Protein AF-N8QRV6-F1 (afdb_monomer_lite)

Structure (mmCIF, N/CA/C/O backbone):
data_AF-N8QRV6-F1
#
_entry.id   AF-N8QRV6-F1
#
loop_
_atom_site.group_PDB
_atom_site.id
_atom_site.type_symbol
_atom_site.label_atom_id
_atom_site.label_alt_id
_atom_site.label_comp_id
_atom_site.label_asym_id
_atom_site.label_entity_id
_atom_site.label_seq_id
_atom_site.pdbx_PDB_ins_code
_atom_site.Cartn_x
_atom_site.Cartn_y
_atom_site.Cartn_z
_atom_site.occupancy
_atom_site.B_iso_or_equiv
_atom_site.auth_seq_id
_atom_site.auth_comp_id
_atom_site.auth_asym_id
_atom_site.auth_atom_id
_atom_site.pdbx_PDB_model_num
ATOM 1 N N . MET A 1 1 ? -9.532 31.636 -32.537 1.00 43.94 1 MET A N 1
ATOM 2 C CA . MET A 1 1 ? -10.041 30.396 -31.912 1.00 43.94 1 MET A CA 1
ATOM 3 C C . MET A 1 1 ? -8.859 29.698 -31.273 1.00 43.94 1 MET A C 1
ATOM 5 O O . MET A 1 1 ? -7.969 29.270 -31.992 1.00 43.94 1 MET A O 1
ATOM 9 N N . VAL A 1 2 ? -8.786 29.692 -29.944 1.00 42.06 2 VAL A N 1
ATOM 10 C CA . VAL A 1 2 ? -7.707 29.018 -29.210 1.00 42.06 2 VAL A CA 1
ATOM 11 C C . VAL A 1 2 ? -8.149 27.568 -28.993 1.00 42.06 2 VAL A C 1
ATOM 13 O O . VAL A 1 2 ? -9.273 27.372 -28.525 1.00 42.06 2 VAL A O 1
ATOM 16 N N . PRO A 1 3 ? -7.350 26.549 -29.347 1.00 48.19 3 PRO A N 1
ATOM 17 C CA . PRO A 1 3 ? -7.704 25.178 -29.026 1.00 48.19 3 PRO A CA 1
ATOM 18 C C . PRO A 1 3 ? -7.657 25.000 -27.506 1.00 48.19 3 PRO A C 1
ATOM 20 O O . PRO A 1 3 ? -6.650 25.284 -26.858 1.00 48.19 3 PRO A O 1
ATOM 23 N N . VAL A 1 4 ? -8.784 24.557 -26.946 1.00 49.62 4 VAL A N 1
ATOM 24 C CA . VAL A 1 4 ? -8.925 24.149 -25.547 1.00 49.62 4 VAL A CA 1
ATOM 25 C C . VAL A 1 4 ? -7.908 23.045 -25.289 1.00 49.62 4 VAL A C 1
ATOM 27 O O . VAL A 1 4 ? -8.036 21.931 -25.801 1.00 49.62 4 VAL A O 1
ATOM 30 N N . GLN A 1 5 ? -6.876 23.385 -24.521 1.00 48.97 5 GLN A N 1
ATOM 31 C CA . GLN A 1 5 ? -5.902 22.436 -24.011 1.00 48.97 5 GLN A CA 1
ATOM 32 C C . GLN A 1 5 ? -6.657 21.431 -23.143 1.00 48.97 5 GLN A C 1
ATOM 34 O O . GLN A 1 5 ? -7.063 21.734 -22.019 1.00 48.97 5 GLN A O 1
ATOM 39 N N . LYS A 1 6 ? -6.888 20.238 -23.699 1.00 47.62 6 LYS A N 1
ATOM 40 C CA . LYS A 1 6 ? -7.262 19.061 -22.924 1.00 47.62 6 LYS A CA 1
ATOM 41 C C . LYS A 1 6 ? -6.195 18.924 -21.846 1.00 47.62 6 LYS A C 1
ATOM 43 O O . LYS A 1 6 ? -5.035 18.694 -22.173 1.00 47.62 6 LYS A O 1
ATOM 48 N N . HIS A 1 7 ? -6.579 19.100 -20.585 1.00 39.97 7 HIS A N 1
ATOM 49 C CA . HIS A 1 7 ? -5.769 18.693 -19.443 1.00 39.97 7 HIS A CA 1
ATOM 50 C C . HIS A 1 7 ? -5.673 17.16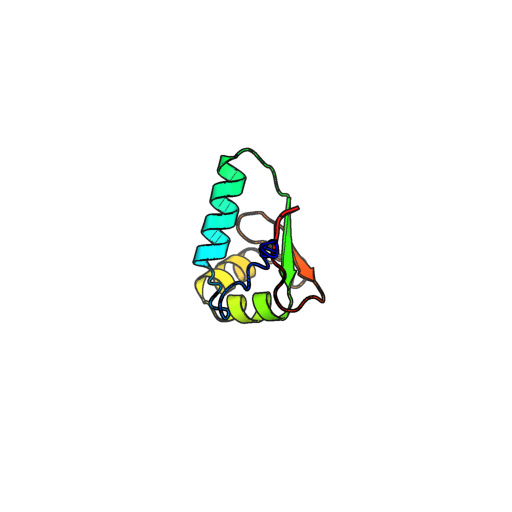1 -19.459 1.00 39.97 7 HIS A C 1
ATOM 52 O O . HIS A 1 7 ? -6.322 16.460 -18.689 1.00 39.97 7 HIS A O 1
ATOM 58 N N . SER A 1 8 ? -4.881 16.633 -20.389 1.00 41.12 8 SER A N 1
ATOM 59 C CA . SER A 1 8 ? -4.197 15.375 -20.182 1.00 41.12 8 SER A CA 1
ATOM 60 C C . SER A 1 8 ? -3.089 15.706 -19.203 1.00 41.12 8 SER A C 1
ATOM 62 O O . SER A 1 8 ? -2.059 16.265 -19.565 1.00 41.12 8 SER A O 1
ATOM 64 N N . ILE A 1 9 ? -3.362 15.436 -17.934 1.00 49.31 9 ILE A N 1
ATOM 65 C CA . ILE A 1 9 ? -2.337 15.281 -16.912 1.00 49.31 9 ILE A CA 1
ATOM 66 C C . ILE A 1 9 ? -1.471 14.112 -17.388 1.00 49.31 9 ILE A C 1
ATOM 68 O O . ILE A 1 9 ? -1.749 12.949 -17.104 1.00 49.31 9 ILE A O 1
ATOM 72 N N . GLU A 1 10 ? -0.465 14.418 -18.203 1.00 43.34 10 GLU A N 1
ATOM 73 C CA . GLU A 1 10 ? 0.687 13.557 -18.424 1.00 43.34 10 GLU A CA 1
ATOM 74 C C . GLU A 1 10 ? 1.418 13.517 -17.083 1.00 43.34 10 GLU A C 1
ATOM 76 O O . GLU A 1 10 ? 2.327 14.298 -16.808 1.00 43.34 10 GLU A O 1
ATOM 81 N N . ALA A 1 11 ? 0.899 12.688 -16.173 1.00 44.88 11 ALA A N 1
ATOM 82 C CA . ALA A 1 11 ? 1.506 12.455 -14.883 1.00 44.88 11 ALA A CA 1
ATOM 83 C C . ALA A 1 11 ? 2.929 11.964 -15.142 1.00 44.88 11 ALA A C 1
ATOM 85 O O . ALA A 1 11 ? 3.151 10.926 -15.769 1.00 44.88 11 ALA A O 1
ATOM 86 N N . ASN A 1 12 ? 3.853 12.809 -14.702 1.00 43.53 12 ASN A N 1
ATOM 87 C CA . ASN A 1 12 ? 5.288 12.646 -14.704 1.00 43.53 12 ASN A CA 1
ATOM 88 C C . ASN A 1 12 ? 5.725 11.188 -14.525 1.00 43.53 12 ASN A C 1
ATOM 90 O O . ASN A 1 12 ? 5.219 10.455 -13.677 1.00 43.53 12 ASN A O 1
ATOM 94 N N . ILE A 1 13 ? 6.724 10.836 -15.323 1.00 44.56 13 ILE A N 1
ATOM 95 C CA . ILE A 1 13 ? 7.567 9.646 -15.265 1.00 44.56 13 ILE A CA 1
ATOM 96 C C . ILE A 1 13 ? 7.716 9.142 -13.813 1.00 44.56 13 ILE A C 1
ATOM 98 O O . ILE A 1 13 ? 8.247 9.818 -12.937 1.00 44.56 13 ILE A O 1
ATOM 102 N N . TYR A 1 14 ? 7.163 7.950 -13.599 1.00 54.53 14 TYR A N 1
ATOM 103 C CA . TYR A 1 14 ? 6.827 7.289 -12.341 1.00 54.53 14 TYR A CA 1
ATOM 104 C C . TYR A 1 14 ? 7.971 7.185 -11.314 1.00 54.53 14 TYR A C 1
ATOM 106 O O . TYR A 1 14 ? 8.802 6.285 -11.396 1.00 54.53 14 TYR A O 1
ATOM 114 N N . SER A 1 15 ? 7.927 8.000 -10.258 1.00 59.22 15 SER A N 1
ATOM 115 C CA . SER A 1 15 ? 8.447 7.607 -8.939 1.00 59.22 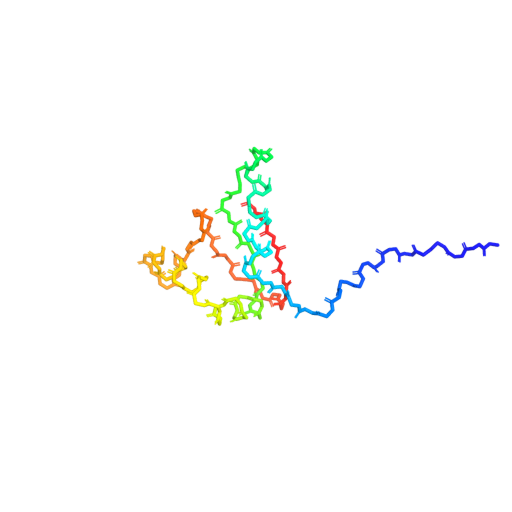15 SER A CA 1
ATOM 116 C C . SER A 1 15 ? 7.314 7.653 -7.915 1.00 59.22 15 SER A C 1
ATOM 118 O O . SER A 1 15 ? 7.311 8.470 -7.000 1.00 59.22 15 SER A O 1
ATOM 120 N N . PHE A 1 16 ? 6.293 6.818 -8.106 1.00 73.25 16 PHE A N 1
ATOM 121 C CA . PHE A 1 16 ? 5.263 6.661 -7.086 1.00 73.25 16 PHE A CA 1
ATOM 122 C C . PHE A 1 16 ? 5.842 5.827 -5.943 1.00 73.25 16 PHE A C 1
ATOM 124 O O . PHE A 1 16 ? 6.210 4.667 -6.137 1.00 73.25 16 PHE A O 1
ATOM 131 N N . SER A 1 17 ? 5.968 6.440 -4.772 1.00 81.94 17 SER A N 1
ATOM 132 C CA . SER A 1 17 ? 6.604 5.840 -3.605 1.00 81.94 17 SER A CA 1
ATOM 133 C C . SER A 1 17 ? 5.578 5.355 -2.584 1.00 81.94 17 SER A C 1
ATOM 135 O O . SER A 1 17 ? 4.403 5.725 -2.609 1.00 81.94 17 SER A O 1
ATOM 137 N N . VAL A 1 18 ? 6.035 4.554 -1.621 1.00 84.56 18 VAL A N 1
ATOM 138 C CA . VAL A 1 18 ? 5.211 4.135 -0.475 1.00 84.56 18 VAL A CA 1
ATOM 139 C C . VAL A 1 18 ? 4.677 5.342 0.298 1.00 84.56 18 VAL A C 1
ATOM 141 O O . VAL A 1 18 ? 3.542 5.323 0.758 1.00 84.56 18 VAL A O 1
ATOM 144 N N . LYS A 1 19 ? 5.452 6.431 0.371 1.00 86.12 19 LYS A N 1
ATOM 145 C CA . LYS A 1 19 ? 5.031 7.667 1.044 1.00 86.12 19 LYS A CA 1
ATOM 146 C C . LYS A 1 19 ? 3.831 8.315 0.360 1.00 86.12 19 LYS A C 1
ATOM 148 O O . LYS A 1 19 ? 2.933 8.794 1.0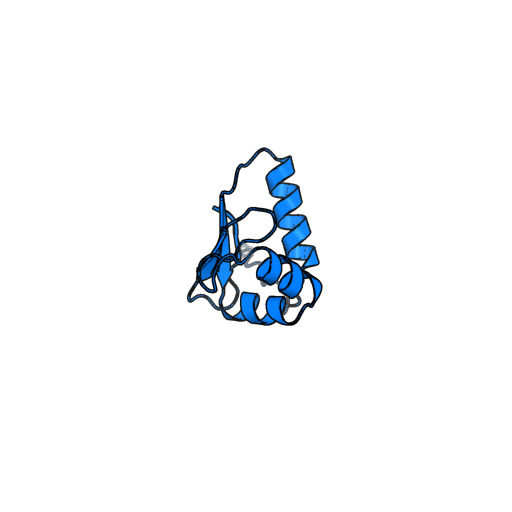45 1.00 86.12 19 LYS A O 1
ATOM 153 N N . ASP A 1 20 ? 3.797 8.297 -0.970 1.00 87.31 20 ASP A N 1
ATOM 154 C CA . ASP A 1 20 ? 2.667 8.835 -1.733 1.00 87.31 20 ASP A CA 1
ATOM 155 C C . ASP A 1 20 ? 1.410 7.991 -1.502 1.00 87.31 20 ASP A C 1
ATOM 157 O O . ASP A 1 20 ? 0.314 8.529 -1.337 1.00 87.31 20 ASP A O 1
ATOM 161 N N . LEU A 1 21 ? 1.571 6.663 -1.419 1.00 85.75 21 LEU A N 1
ATOM 162 C CA . LEU A 1 21 ? 0.485 5.757 -1.050 1.00 85.75 21 LEU A CA 1
ATOM 163 C C . LEU A 1 21 ? -0.043 6.050 0.353 1.00 85.75 21 LEU A C 1
ATOM 165 O O . LEU A 1 21 ? -1.255 6.137 0.553 1.00 85.75 21 LEU A O 1
ATOM 169 N N . ASP A 1 22 ? 0.863 6.211 1.310 1.00 86.12 22 ASP A N 1
ATOM 170 C CA . ASP A 1 22 ? 0.534 6.510 2.695 1.00 86.12 22 ASP A CA 1
ATOM 171 C C . ASP A 1 22 ? -0.229 7.816 2.830 1.00 86.12 22 ASP A C 1
ATOM 173 O O . ASP A 1 22 ? -1.288 7.852 3.458 1.00 86.12 22 ASP A O 1
ATOM 177 N N . GLN A 1 23 ? 0.263 8.868 2.183 1.00 87.75 23 GLN A N 1
ATOM 178 C CA . GLN A 1 23 ? -0.385 10.169 2.182 1.00 87.75 23 GLN A CA 1
ATOM 179 C C . GLN A 1 23 ? -1.770 10.107 1.529 1.00 87.75 23 GLN A C 1
ATOM 181 O O . GLN A 1 23 ? -2.713 10.733 2.025 1.00 87.75 23 GLN A O 1
ATOM 186 N N . LEU A 1 24 ? -1.918 9.338 0.446 1.00 85.94 24 LEU A N 1
ATOM 187 C CA . LEU A 1 24 ? -3.201 9.135 -0.216 1.00 85.94 24 LEU A CA 1
ATOM 188 C C . LEU A 1 24 ? -4.188 8.427 0.716 1.00 85.94 24 LEU A C 1
ATOM 190 O O . LEU A 1 24 ? -5.314 8.899 0.860 1.00 85.94 24 LEU A O 1
ATOM 194 N N . ILE A 1 25 ? -3.773 7.352 1.389 1.00 84.44 25 ILE A N 1
ATOM 195 C CA . ILE A 1 25 ? -4.609 6.629 2.359 1.00 84.44 25 ILE A CA 1
ATOM 196 C C . ILE A 1 25 ? -4.988 7.539 3.531 1.00 84.44 25 ILE A C 1
ATOM 198 O O . ILE A 1 25 ? -6.156 7.611 3.898 1.00 84.44 25 ILE A O 1
ATOM 202 N N . GLU A 1 26 ? -4.029 8.264 4.102 1.00 86.38 26 GLU A N 1
ATOM 203 C CA . GLU A 1 26 ? -4.260 9.124 5.264 1.00 86.38 26 GLU A CA 1
ATOM 204 C C . GLU A 1 26 ? -5.186 10.298 4.962 1.00 86.38 26 GLU A C 1
ATOM 206 O O . GLU A 1 26 ? -6.077 10.585 5.760 1.00 86.38 26 GLU A O 1
ATOM 211 N N . THR A 1 27 ? -5.014 10.956 3.812 1.00 85.62 27 THR A N 1
ATOM 212 C CA . THR A 1 27 ? -5.919 12.026 3.356 1.00 85.62 27 THR A CA 1
ATOM 213 C C . THR A 1 27 ? -7.345 11.493 3.234 1.00 85.62 27 THR A C 1
ATOM 215 O O . THR A 1 27 ? -8.280 12.044 3.802 1.00 85.62 27 THR A O 1
ATOM 218 N N . ASN A 1 28 ? -7.492 10.337 2.593 1.00 81.38 28 ASN A N 1
ATOM 219 C CA . ASN A 1 28 ? -8.780 9.695 2.368 1.00 81.38 28 ASN A CA 1
ATOM 220 C C . ASN A 1 28 ? -9.472 9.223 3.659 1.00 81.38 28 ASN A C 1
ATOM 222 O O . ASN A 1 28 ? -10.689 9.347 3.786 1.00 81.38 28 ASN A O 1
ATOM 226 N N . LEU A 1 29 ? -8.709 8.713 4.632 1.00 78.62 29 LEU A N 1
ATOM 227 C CA . LEU A 1 29 ? -9.228 8.344 5.951 1.00 78.62 29 LEU A CA 1
ATOM 228 C C . LEU A 1 29 ? -9.640 9.574 6.773 1.00 78.62 29 LEU A C 1
ATOM 230 O O . LEU A 1 29 ? -10.640 9.514 7.490 1.00 78.62 29 LEU A O 1
ATOM 234 N N . LYS A 1 30 ? -8.895 10.686 6.669 1.00 79.50 30 LYS A N 1
ATOM 235 C CA . LYS A 1 30 ? -9.232 11.964 7.324 1.00 79.50 30 LYS A CA 1
ATOM 236 C C . LYS A 1 30 ? -10.517 12.574 6.776 1.00 79.50 30 LYS A C 1
ATOM 238 O O . LYS A 1 30 ? -11.290 13.122 7.555 1.00 79.50 30 LYS A O 1
ATOM 243 N N . ASP A 1 31 ? -10.777 12.398 5.484 1.00 75.75 31 ASP A N 1
ATOM 244 C CA . ASP A 1 31 ? -12.015 12.843 4.834 1.00 75.75 31 ASP A CA 1
ATOM 245 C C . ASP A 1 31 ? -13.252 12.025 5.268 1.00 75.75 31 ASP A C 1
ATOM 247 O O . ASP A 1 31 ? -14.367 12.285 4.820 1.00 75.75 31 ASP A O 1
ATOM 251 N N . GLY A 1 32 ? -13.087 11.033 6.156 1.00 68.06 32 GLY A N 1
ATOM 252 C CA . GLY A 1 32 ? -14.174 10.205 6.688 1.00 68.06 32 GLY A CA 1
ATOM 253 C C . GLY A 1 32 ? -14.641 9.105 5.732 1.00 68.06 32 GLY A C 1
ATOM 254 O O . GLY A 1 32 ? -15.550 8.338 6.065 1.00 68.06 32 GLY A O 1
ATOM 255 N N . ASN A 1 33 ? -14.000 8.984 4.569 1.00 72.38 33 ASN A N 1
ATOM 256 C CA . ASN A 1 33 ? -14.290 7.944 3.597 1.00 72.38 33 ASN A CA 1
ATOM 257 C C . ASN A 1 33 ? -13.715 6.607 4.083 1.00 72.38 33 ASN A C 1
ATOM 259 O O . ASN A 1 33 ? -12.504 6.417 4.221 1.00 72.38 33 ASN A O 1
ATOM 263 N N . LYS A 1 34 ? -14.606 5.651 4.362 1.00 71.88 34 LYS A N 1
ATOM 264 C CA . LYS A 1 34 ? -14.228 4.292 4.762 1.00 71.88 34 LYS A CA 1
ATOM 265 C C . LYS A 1 34 ? -13.973 3.437 3.532 1.00 71.88 34 LYS A C 1
ATOM 267 O O . LYS A 1 34 ? -14.842 2.683 3.104 1.00 71.88 34 LYS A O 1
ATOM 272 N N . TYR A 1 35 ? -12.763 3.528 3.006 1.00 81.62 35 TYR A N 1
ATOM 273 C CA . TYR A 1 35 ? -12.290 2.572 2.016 1.00 81.62 35 TYR A CA 1
ATOM 274 C C . TYR A 1 35 ? -12.001 1.232 2.686 1.00 81.62 35 TYR A C 1
ATOM 276 O O . TYR A 1 35 ? -11.561 1.159 3.834 1.00 81.62 35 TYR A O 1
ATOM 284 N N . SER A 1 36 ? -12.273 0.153 1.966 1.00 82.81 36 SER A N 1
ATOM 285 C CA . SER A 1 36 ? -12.072 -1.221 2.432 1.00 82.81 36 SER A CA 1
ATOM 286 C C . SER A 1 36 ? -11.028 -1.962 1.598 1.00 82.81 36 SER A C 1
ATOM 288 O O . SER A 1 36 ? -10.441 -2.952 2.056 1.00 82.81 36 SER A O 1
ATOM 290 N N . LYS A 1 37 ? -10.774 -1.484 0.377 1.00 87.50 37 LYS A N 1
ATOM 291 C CA . LYS A 1 37 ? -9.879 -2.084 -0.603 1.00 87.50 37 LYS A CA 1
ATOM 292 C C . LYS A 1 37 ? -8.987 -1.022 -1.237 1.00 87.50 37 LYS A C 1
ATOM 294 O O . LYS A 1 37 ? -9.394 0.102 -1.504 1.00 87.50 37 LYS A O 1
ATOM 299 N N . LEU A 1 38 ? -7.764 -1.438 -1.527 1.00 88.81 38 LEU A N 1
ATOM 300 C CA . LEU A 1 38 ? -6.790 -0.700 -2.309 1.00 88.81 38 LEU A CA 1
ATOM 301 C C . LEU A 1 38 ? -6.546 -1.477 -3.603 1.00 88.81 38 LEU A C 1
ATOM 303 O O . LEU A 1 38 ? -5.964 -2.563 -3.579 1.00 88.81 38 LEU A O 1
ATOM 307 N N . LEU A 1 39 ? -7.010 -0.941 -4.723 1.00 89.44 39 LEU A N 1
ATOM 308 C CA . LEU A 1 39 ? -6.734 -1.448 -6.060 1.00 89.44 39 LEU A CA 1
ATOM 309 C C . LEU A 1 39 ? -5.390 -0.898 -6.528 1.00 89.44 39 LEU A C 1
ATOM 311 O O . LEU A 1 39 ? -5.208 0.315 -6.618 1.00 89.44 39 LEU A O 1
ATOM 315 N N . ILE A 1 40 ? -4.463 -1.790 -6.850 1.00 88.75 40 ILE A N 1
ATOM 316 C CA . ILE A 1 40 ? -3.114 -1.435 -7.282 1.00 88.75 40 ILE A CA 1
ATOM 317 C C . ILE A 1 40 ? -2.726 -2.222 -8.531 1.00 88.75 40 ILE A C 1
ATOM 319 O O . ILE A 1 40 ? -2.980 -3.419 -8.620 1.00 88.75 40 ILE A O 1
ATOM 323 N N . GLY A 1 41 ? -2.112 -1.562 -9.505 1.00 90.06 41 GLY A N 1
ATOM 324 C CA . GLY A 1 41 ? -1.600 -2.208 -10.705 1.00 90.06 41 GLY A CA 1
ATOM 325 C C . GLY A 1 41 ? -0.439 -3.150 -10.400 1.00 90.06 41 GLY A C 1
ATOM 326 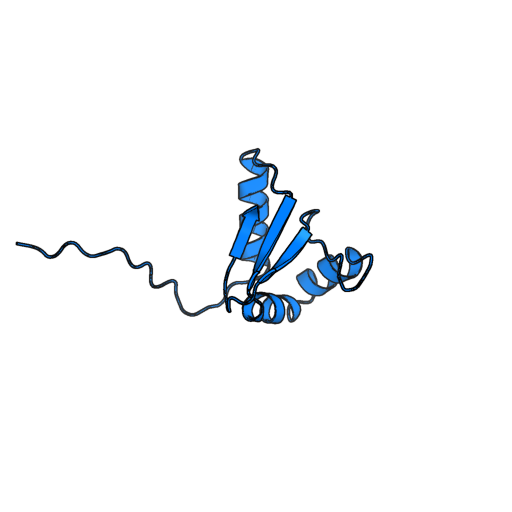O O . GLY A 1 41 ? 0.323 -2.927 -9.461 1.00 90.06 41 GLY A O 1
ATOM 327 N N . TYR A 1 42 ? -0.277 -4.212 -11.187 1.00 87.69 42 TYR A N 1
ATOM 328 C CA . TYR A 1 42 ? 0.728 -5.242 -10.907 1.00 87.69 42 TYR A CA 1
ATOM 329 C C . TYR A 1 42 ? 2.178 -4.732 -10.973 1.00 87.69 42 TYR A C 1
ATOM 331 O O . TYR A 1 42 ? 3.002 -5.194 -10.178 1.00 87.69 42 TYR A O 1
ATOM 339 N N . LYS A 1 43 ? 2.506 -3.787 -11.876 1.00 89.19 43 LYS A N 1
ATOM 340 C CA . LYS A 1 43 ? 3.856 -3.195 -11.915 1.00 89.19 43 LYS A CA 1
ATOM 341 C C . LYS A 1 43 ? 4.069 -2.312 -10.700 1.00 89.19 43 LYS A C 1
ATOM 343 O O . LYS A 1 43 ? 5.015 -2.543 -9.965 1.00 89.19 43 LYS A O 1
ATOM 348 N N . LEU A 1 44 ? 3.123 -1.412 -10.427 1.00 87.69 44 LEU A N 1
ATOM 349 C CA . LEU A 1 44 ? 3.193 -0.527 -9.266 1.00 87.69 44 LEU A CA 1
ATOM 350 C C . LEU A 1 44 ? 3.327 -1.303 -7.952 1.00 87.69 44 LEU A C 1
ATOM 352 O O . LEU A 1 44 ? 4.145 -0.963 -7.112 1.00 87.69 44 LEU A O 1
ATOM 356 N N . PHE A 1 45 ? 2.566 -2.383 -7.783 1.00 87.81 45 PHE A N 1
ATOM 357 C CA . PHE A 1 45 ? 2.682 -3.239 -6.606 1.00 87.81 45 PHE A CA 1
ATOM 358 C C . PHE A 1 45 ? 4.062 -3.889 -6.487 1.00 87.81 45 PHE A C 1
ATOM 360 O O . PHE A 1 45 ? 4.597 -3.980 -5.386 1.00 87.81 45 PHE A O 1
ATOM 367 N N . SER A 1 46 ? 4.630 -4.344 -7.605 1.00 87.25 46 SER A N 1
ATOM 368 C CA . SER A 1 46 ? 5.979 -4.916 -7.624 1.00 87.25 46 SER A CA 1
ATOM 369 C C . SER A 1 46 ? 7.029 -3.858 -7.276 1.00 87.25 46 SER A C 1
ATOM 371 O O . SER A 1 46 ? 7.941 -4.143 -6.507 1.00 87.25 46 SER A O 1
ATOM 373 N N . ASP A 1 47 ? 6.852 -2.630 -7.765 1.00 88.00 47 ASP A N 1
ATOM 374 C CA . ASP A 1 47 ? 7.724 -1.497 -7.455 1.00 88.00 47 ASP A CA 1
ATOM 375 C C . ASP A 1 47 ? 7.648 -1.128 -5.964 1.00 88.00 47 ASP A C 1
ATOM 377 O O . ASP A 1 47 ? 8.684 -0.980 -5.321 1.00 88.00 47 ASP A O 1
ATOM 381 N N . LEU A 1 48 ? 6.443 -1.076 -5.381 1.00 86.50 48 LEU A N 1
ATOM 382 C CA . LEU A 1 48 ? 6.254 -0.840 -3.944 1.00 86.50 48 LEU A CA 1
ATOM 383 C C . LEU A 1 48 ? 6.787 -1.992 -3.082 1.00 86.50 48 LEU A C 1
ATOM 385 O O . LEU A 1 48 ? 7.263 -1.755 -1.980 1.00 86.50 48 LEU A O 1
ATOM 389 N N . MET A 1 49 ? 6.740 -3.235 -3.567 1.00 86.69 49 MET A N 1
ATOM 390 C CA . MET A 1 49 ? 7.311 -4.391 -2.865 1.00 86.69 49 MET A CA 1
ATOM 391 C C . MET A 1 49 ? 8.839 -4.353 -2.764 1.00 86.69 49 MET A C 1
ATOM 393 O O . MET A 1 49 ? 9.392 -5.037 -1.906 1.00 86.69 49 MET A O 1
ATOM 397 N N . ASN A 1 50 ? 9.520 -3.556 -3.594 1.00 86.62 50 ASN A N 1
ATOM 398 C CA . ASN A 1 50 ? 10.955 -3.314 -3.432 1.00 86.62 50 ASN A CA 1
ATOM 399 C C . ASN A 1 50 ? 11.261 -2.420 -2.222 1.00 86.62 50 ASN A C 1
ATOM 401 O O . ASN A 1 50 ? 12.401 -2.392 -1.759 1.00 86.62 50 ASN A O 1
ATOM 405 N N . ASP A 1 51 ? 10.269 -1.692 -1.703 1.00 86.81 51 ASP A N 1
ATOM 406 C CA . ASP A 1 51 ? 10.430 -0.883 -0.505 1.00 86.81 51 ASP A CA 1
ATOM 407 C C . ASP A 1 51 ? 10.262 -1.752 0.758 1.00 86.81 51 ASP A C 1
ATOM 409 O O . ASP A 1 51 ? 9.232 -2.417 0.936 1.00 86.81 51 ASP A O 1
ATOM 413 N N . PRO A 1 52 ? 11.250 -1.752 1.672 1.00 84.88 52 PRO A N 1
ATOM 414 C CA . PRO A 1 52 ? 11.226 -2.603 2.855 1.00 84.88 52 PRO A CA 1
ATOM 415 C C . PRO A 1 52 ? 10.091 -2.254 3.825 1.00 84.88 52 PRO A C 1
ATOM 417 O O . PRO A 1 52 ? 9.620 -3.142 4.535 1.00 84.88 52 PRO A O 1
ATOM 420 N N . ILE A 1 53 ? 9.630 -1.000 3.867 1.00 84.56 53 ILE A N 1
ATOM 421 C CA . ILE A 1 53 ? 8.547 -0.553 4.753 1.00 84.56 53 ILE A CA 1
ATOM 422 C C . ILE A 1 53 ? 7.233 -1.165 4.278 1.00 84.56 53 ILE A C 1
ATOM 424 O O . ILE A 1 53 ? 6.543 -1.836 5.049 1.00 84.56 53 ILE A O 1
ATOM 428 N N . PHE A 1 54 ? 6.922 -1.002 2.990 1.00 86.44 54 PHE A N 1
ATOM 429 C CA . PHE A 1 54 ? 5.713 -1.573 2.404 1.00 86.44 54 PHE A CA 1
ATOM 430 C C . PHE A 1 54 ? 5.749 -3.094 2.430 1.00 86.44 54 PHE A C 1
ATOM 432 O O . PHE A 1 54 ? 4.785 -3.719 2.869 1.00 86.44 54 PHE A O 1
ATOM 439 N N . TYR A 1 55 ? 6.874 -3.701 2.046 1.00 86.62 55 TYR A N 1
ATOM 440 C CA . TYR A 1 55 ? 7.051 -5.145 2.139 1.00 86.62 55 TYR A CA 1
ATOM 441 C C . TYR A 1 55 ? 6.783 -5.656 3.558 1.00 86.62 55 TYR A C 1
ATOM 443 O O . TYR A 1 55 ? 6.048 -6.629 3.724 1.00 86.62 55 TYR A O 1
ATOM 451 N N . THR A 1 56 ? 7.336 -4.998 4.580 1.00 85.81 56 THR A N 1
ATOM 452 C CA . THR A 1 56 ? 7.174 -5.408 5.980 1.00 85.81 56 THR A CA 1
ATOM 453 C C . THR A 1 56 ? 5.731 -5.255 6.441 1.00 85.81 56 THR A C 1
ATOM 455 O O . THR A 1 56 ? 5.182 -6.194 7.011 1.00 85.81 56 THR A O 1
ATOM 458 N N . GLU A 1 57 ? 5.075 -4.127 6.161 1.00 84.81 57 GLU A N 1
ATOM 459 C CA . GLU A 1 57 ? 3.665 -3.938 6.518 1.00 84.81 57 GLU A CA 1
ATOM 460 C C . GLU A 1 57 ? 2.759 -4.955 5.826 1.00 84.81 57 GLU A C 1
ATOM 462 O O . GLU A 1 57 ? 1.936 -5.606 6.475 1.00 84.81 57 GLU A O 1
ATOM 467 N N . VAL A 1 58 ? 2.928 -5.131 4.515 1.00 84.75 58 VAL A N 1
ATOM 468 C CA . VAL A 1 58 ? 2.109 -6.057 3.737 1.00 84.75 58 VAL A CA 1
ATOM 469 C C . VAL A 1 58 ? 2.357 -7.498 4.163 1.00 84.75 58 VAL A C 1
ATOM 471 O O . VAL A 1 58 ? 1.395 -8.255 4.295 1.00 84.75 58 VAL A O 1
ATOM 474 N N . SER A 1 59 ? 3.612 -7.881 4.407 1.00 81.69 59 SER A N 1
ATOM 475 C CA . SER A 1 59 ? 3.981 -9.228 4.857 1.00 81.69 59 SER A CA 1
ATOM 476 C C . SER A 1 59 ? 3.478 -9.511 6.268 1.00 81.69 59 SER A C 1
ATOM 478 O O . SER A 1 59 ? 2.894 -10.567 6.494 1.00 81.69 59 SER A O 1
ATOM 480 N N . ASN A 1 60 ? 3.603 -8.554 7.192 1.00 79.56 60 ASN A N 1
ATOM 481 C CA . ASN A 1 60 ? 3.080 -8.686 8.555 1.00 79.56 60 ASN A CA 1
ATOM 482 C C . ASN A 1 60 ? 1.549 -8.751 8.583 1.00 79.56 60 ASN A C 1
ATOM 484 O O . ASN A 1 60 ? 0.966 -9.406 9.445 1.00 79.56 60 ASN A O 1
ATOM 488 N N . SER A 1 61 ? 0.877 -8.087 7.641 1.00 72.06 61 SER A N 1
ATOM 489 C CA . SER A 1 61 ? -0.583 -8.123 7.537 1.00 72.06 61 SER A CA 1
ATOM 490 C C . SER A 1 61 ? -1.115 -9.330 6.754 1.00 72.06 61 SER A C 1
ATOM 492 O O . SER A 1 61 ? -2.299 -9.673 6.845 1.00 72.06 61 SER A O 1
ATOM 494 N N . ALA A 1 62 ? -0.267 -9.981 5.955 1.00 67.62 62 ALA A N 1
ATOM 495 C CA . ALA A 1 62 ? -0.637 -11.119 5.131 1.00 67.62 62 ALA A CA 1
ATOM 496 C C . ALA A 1 62 ? -0.847 -12.374 5.987 1.00 67.62 62 ALA A C 1
ATOM 498 O O . ALA A 1 62 ? 0.031 -13.217 6.119 1.00 67.62 62 ALA A O 1
ATOM 499 N N . LEU A 1 63 ? -2.077 -12.577 6.469 1.00 65.19 63 LEU A N 1
ATOM 500 C CA . LEU A 1 63 ? -2.493 -13.865 7.050 1.00 65.19 63 LEU A CA 1
ATOM 501 C C . LEU A 1 63 ? -2.384 -15.031 6.041 1.00 65.19 63 LEU A C 1
ATOM 503 O O . LEU A 1 63 ? -2.424 -16.195 6.420 1.00 65.19 63 LEU A O 1
ATOM 507 N N . SER A 1 64 ? -2.305 -14.728 4.739 1.00 60.78 64 SER A N 1
ATOM 508 C CA . SER A 1 64 ? -1.959 -15.662 3.658 1.00 60.78 64 SER A CA 1
ATOM 509 C C . SER A 1 64 ? -1.528 -14.873 2.417 1.00 60.78 64 SER A C 1
ATOM 511 O O . SER A 1 64 ? -1.897 -13.703 2.277 1.00 60.78 64 SER A O 1
ATOM 513 N N . ALA A 1 65 ? -0.829 -15.515 1.474 1.00 59.25 65 ALA A N 1
ATOM 514 C CA . ALA A 1 65 ? -0.356 -14.893 0.230 1.00 59.25 65 ALA A CA 1
ATOM 515 C C . ALA A 1 65 ? -1.461 -14.183 -0.588 1.00 59.25 65 ALA A C 1
ATOM 517 O O . ALA A 1 65 ? -1.172 -13.275 -1.359 1.00 59.25 65 ALA A O 1
ATOM 518 N N . THR A 1 66 ? -2.730 -14.551 -0.408 1.00 62.94 66 THR A N 1
ATOM 519 C CA . THR A 1 66 ? -3.890 -13.966 -1.104 1.00 62.94 66 THR A CA 1
ATOM 520 C C . THR A 1 66 ? -4.731 -13.023 -0.234 1.00 62.94 66 THR A C 1
ATOM 522 O O . THR A 1 66 ? -5.643 -12.371 -0.739 1.00 62.94 66 THR A O 1
ATOM 525 N N . LYS A 1 67 ? -4.435 -12.903 1.068 1.00 67.25 67 LYS A N 1
ATOM 526 C CA . LYS A 1 67 ? -5.138 -12.019 2.019 1.00 67.25 67 LYS A CA 1
ATOM 527 C C . LYS A 1 67 ? -4.213 -10.927 2.558 1.00 67.25 67 LYS A C 1
ATOM 529 O O . LYS A 1 67 ? -4.167 -10.686 3.760 1.00 67.25 67 LYS A O 1
ATOM 534 N N . ARG A 1 68 ? -3.482 -10.278 1.656 1.00 79.12 68 ARG A N 1
ATOM 535 C CA . ARG A 1 68 ? -2.614 -9.138 1.967 1.00 79.12 68 ARG A CA 1
ATOM 536 C C . ARG A 1 68 ? -3.455 -7.909 2.314 1.00 79.12 68 ARG A C 1
ATOM 538 O O . ARG A 1 68 ? -4.431 -7.604 1.620 1.00 79.12 68 ARG A O 1
ATOM 545 N N . LYS A 1 69 ? -3.074 -7.209 3.378 1.00 83.06 69 LYS A N 1
ATOM 546 C CA . LYS A 1 69 ? -3.645 -5.914 3.748 1.00 83.06 69 LYS A CA 1
ATOM 547 C C . LYS A 1 69 ? -2.523 -4.902 3.964 1.00 83.06 69 LYS A C 1
ATOM 549 O O . LYS A 1 69 ? -1.393 -5.284 4.235 1.00 83.06 69 LYS A O 1
ATOM 554 N N . TYR A 1 70 ? -2.846 -3.628 3.828 1.00 84.44 70 TYR A N 1
ATOM 555 C CA . TYR A 1 70 ? -1.952 -2.511 4.105 1.00 84.44 70 TYR A CA 1
ATOM 556 C C . TYR A 1 70 ? -2.762 -1.430 4.807 1.00 84.44 70 TYR A C 1
ATOM 558 O O . TYR A 1 70 ? -3.849 -1.110 4.328 1.00 84.44 70 TYR A O 1
ATOM 566 N N . LYS A 1 71 ? -2.319 -0.947 5.975 1.00 79.06 71 LYS A N 1
ATOM 567 C CA . LYS A 1 71 ? -3.095 0.001 6.803 1.00 79.06 71 LYS A CA 1
ATOM 568 C C . LYS A 1 71 ? -4.591 -0.357 6.935 1.00 79.06 71 LYS A C 1
ATOM 570 O O . LYS A 1 71 ? -5.468 0.483 6.792 1.00 79.06 71 LYS A O 1
ATOM 575 N N . GLN A 1 72 ? -4.887 -1.639 7.184 1.00 78.69 72 GLN A N 1
ATOM 576 C CA . GLN A 1 72 ? -6.242 -2.226 7.275 1.00 78.69 72 GLN A CA 1
ATOM 577 C C . GLN A 1 72 ? -7.047 -2.321 5.961 1.00 78.69 72 GLN A C 1
ATOM 579 O O . GLN A 1 72 ? -8.088 -2.983 5.944 1.00 78.69 72 GLN A O 1
ATOM 584 N N . LEU A 1 73 ? -6.543 -1.780 4.852 1.00 84.75 73 LEU A N 1
ATOM 585 C CA . LEU A 1 73 ? -7.134 -1.892 3.518 1.00 84.75 73 LEU A CA 1
ATOM 586 C C . LEU A 1 73 ? -6.717 -3.195 2.845 1.00 84.75 73 LEU A C 1
ATOM 588 O O . LEU A 1 73 ? -5.564 -3.618 2.919 1.00 84.75 73 LEU A O 1
ATOM 592 N N . LYS A 1 74 ? -7.648 -3.850 2.153 1.00 87.19 74 LYS A N 1
ATOM 593 C CA . LYS A 1 74 ? -7.361 -5.089 1.425 1.00 87.19 74 LYS A CA 1
ATOM 594 C C . LYS A 1 74 ? -6.707 -4.775 0.081 1.00 87.19 74 LYS A C 1
ATOM 596 O O . LYS A 1 74 ? -7.320 -4.112 -0.748 1.00 87.19 74 LYS A O 1
ATOM 601 N N . ILE A 1 75 ? -5.502 -5.283 -0.162 1.00 87.94 75 ILE A N 1
ATOM 602 C CA . ILE A 1 75 ? -4.797 -5.018 -1.422 1.00 87.94 75 ILE A CA 1
ATOM 603 C C . ILE A 1 75 ? -5.354 -5.932 -2.511 1.00 87.94 75 ILE A C 1
ATOM 605 O O . ILE A 1 75 ? -5.359 -7.158 -2.370 1.00 87.94 75 ILE A O 1
ATOM 609 N N . LYS A 1 76 ? -5.810 -5.338 -3.611 1.00 87.50 76 LYS A N 1
ATOM 610 C CA . LYS A 1 76 ? -6.271 -6.036 -4.806 1.00 87.50 76 LYS A CA 1
ATOM 611 C C . LYS A 1 76 ? -5.387 -5.640 -5.978 1.00 87.50 76 LYS A C 1
ATOM 613 O O . LYS A 1 76 ? -5.442 -4.512 -6.455 1.00 87.50 76 LYS A O 1
ATOM 618 N N . ILE A 1 77 ? -4.591 -6.594 -6.442 1.00 88.12 77 ILE A N 1
ATOM 619 C CA . ILE A 1 77 ? -3.740 -6.395 -7.610 1.00 88.12 77 ILE A CA 1
ATOM 620 C C . ILE A 1 77 ? -4.621 -6.463 -8.859 1.00 88.12 77 ILE A C 1
ATOM 622 O O . ILE A 1 77 ? -5.384 -7.417 -9.029 1.00 88.12 77 ILE A O 1
ATOM 626 N N . THR A 1 78 ? -4.541 -5.452 -9.715 1.00 87.75 78 THR A N 1
ATOM 627 C CA . THR A 1 78 ? -5.237 -5.402 -11.000 1.00 87.75 78 THR A CA 1
ATOM 628 C C . THR A 1 78 ? -4.279 -5.706 -12.1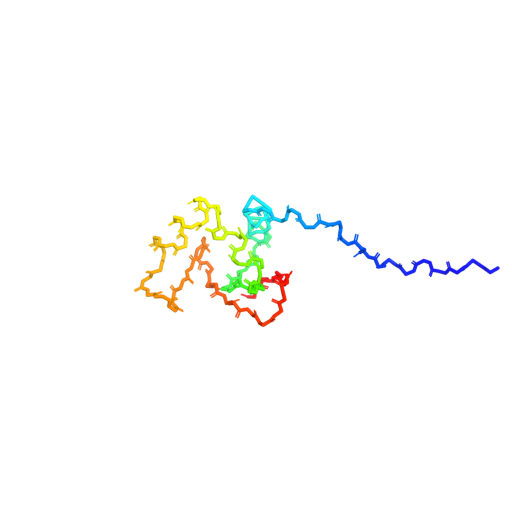49 1.00 87.75 78 THR A C 1
ATOM 630 O O . THR A 1 78 ? -3.056 -5.654 -12.015 1.00 87.75 78 THR A O 1
ATOM 633 N N . THR A 1 79 ? -4.840 -6.039 -13.310 1.00 87.12 79 THR A N 1
ATOM 634 C CA . THR A 1 79 ? -4.082 -6.315 -14.541 1.00 87.12 79 THR A CA 1
ATOM 635 C C . THR A 1 79 ? -3.497 -5.053 -15.180 1.00 87.12 79 THR A C 1
ATOM 637 O O . THR A 1 79 ? -2.687 -5.141 -16.102 1.00 87.12 79 THR A O 1
ATOM 640 N N . HIS A 1 80 ? -3.877 -3.871 -14.694 1.00 86.06 80 HIS A N 1
ATOM 641 C CA . HIS A 1 80 ? -3.335 -2.600 -15.150 1.00 86.06 80 HIS A CA 1
ATOM 642 C C . HIS A 1 80 ? -1.904 -2.408 -14.637 1.00 86.06 80 HIS A C 1
ATOM 644 O O . HIS A 1 80 ? -1.558 -2.863 -13.552 1.00 86.06 80 HIS A O 1
ATOM 650 N N . GLN A 1 81 ? -1.059 -1.723 -15.409 1.00 84.19 81 GLN A N 1
ATOM 651 C CA . GLN A 1 81 ? 0.359 -1.581 -15.062 1.00 84.19 81 GLN A CA 1
ATOM 652 C C . GLN A 1 81 ? 0.558 -0.699 -13.818 1.00 84.19 81 GLN A C 1
ATOM 654 O O . GLN A 1 81 ? 1.124 -1.157 -12.829 1.00 84.19 81 GLN A O 1
ATOM 659 N N . TYR A 1 82 ? 0.023 0.523 -13.836 1.00 82.62 82 TYR A N 1
ATOM 660 C CA . TYR A 1 82 ? 0.257 1.533 -12.796 1.00 82.62 82 TYR A CA 1
ATOM 661 C C . TYR A 1 82 ? -1.032 2.118 -12.205 1.00 82.62 82 TYR A C 1
ATOM 663 O O . TYR A 1 82 ? -1.120 3.303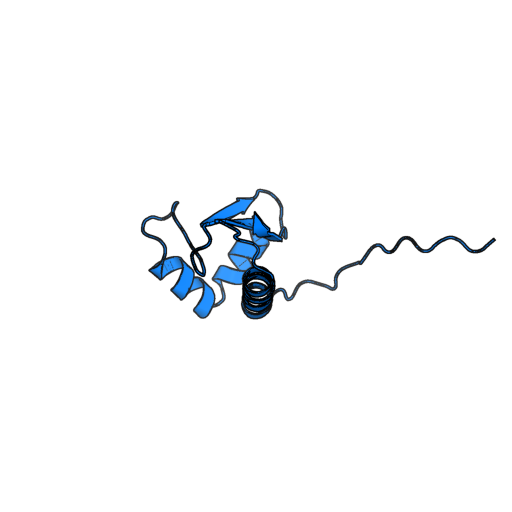 -11.903 1.00 82.62 82 TYR A O 1
ATOM 671 N N . GLN A 1 83 ? -2.074 1.299 -12.077 1.00 84.56 83 GLN A N 1
ATOM 672 C CA . GLN A 1 83 ? -3.324 1.758 -11.478 1.00 84.56 83 GLN A CA 1
ATOM 673 C C . GLN A 1 83 ? -3.168 1.955 -9.968 1.00 84.56 83 GLN A C 1
ATOM 675 O O . GLN A 1 83 ? -2.531 1.144 -9.302 1.00 84.56 83 GLN A O 1
ATOM 680 N N . LEU A 1 84 ? -3.823 2.979 -9.429 1.00 86.38 84 LEU A N 1
ATOM 681 C CA . LEU A 1 84 ? -4.006 3.150 -7.997 1.00 86.38 84 LEU A CA 1
ATOM 682 C C . LEU A 1 84 ? -5.399 3.709 -7.719 1.00 86.38 84 LEU A C 1
ATOM 684 O O . LEU A 1 84 ? -5.764 4.755 -8.252 1.00 86.38 84 LEU A O 1
ATOM 688 N N . HIS A 1 85 ? -6.188 3.004 -6.914 1.00 85.31 85 HIS A N 1
ATOM 689 C CA . HIS A 1 85 ? -7.539 3.430 -6.565 1.00 85.31 85 HIS A CA 1
ATOM 690 C C . HIS A 1 85 ? -7.967 2.868 -5.206 1.00 85.31 85 HIS A C 1
ATOM 692 O O . HIS A 1 85 ? -7.608 1.745 -4.857 1.00 85.31 85 HIS A O 1
ATOM 698 N N . LEU A 1 86 ? -8.745 3.635 -4.446 1.00 85.19 86 LEU A N 1
ATOM 699 C CA . LEU A 1 86 ? -9.329 3.213 -3.174 1.00 85.19 86 LEU A CA 1
ATOM 700 C C . LEU A 1 86 ? -10.826 2.927 -3.373 1.00 85.19 86 LEU A C 1
ATOM 702 O O . LEU A 1 86 ? -11.508 3.729 -4.003 1.00 85.19 86 LEU A O 1
ATOM 706 N N . GLU A 1 87 ? -11.318 1.801 -2.845 1.00 79.88 87 GLU A N 1
ATOM 707 C CA . GLU A 1 87 ? -12.723 1.342 -2.938 1.00 79.88 87 GLU A CA 1
ATOM 708 C C . GLU A 1 87 ? -13.290 0.944 -1.567 1.00 79.88 87 GLU A C 1
ATOM 710 O O . GLU A 1 87 ? -12.608 0.226 -0.792 1.00 79.88 87 GLU A O 1
#

Secondary structure (DSSP, 8-state):
------------S----HHHHHHHHHHHHHTT----EEEEEHHHHHHHHTSHHHHHHHHHH-SSTT--EETTEEEEEESSSS-EEE-

Organism: NCBI:txid1530123

Foldseek 3Di:
DDPDPDPPCPPDDDPPEPVVVVVVVVVCVVVVNDFAAKEFEPQQVVVHCVDPVSVVQQVVQPPDPQQTDHPNHGYDYDPHNGDIDTD

Sequence (87 aa):
MVPVQKHSIEANIYSFSVKDLDQLIETNLKDGNKYSKLLIGYKLFSDLMNDPIFYTEVSNSALSATKRKYKQLKIKITTHQYQLHLE

Radius of gyration: 15.15 Å; chains: 1; bounding box: 26×46×40 Å

pLDDT: mean 76.21, std 15.12, range [39.97, 90.06]